Protein AF-A0A8J4W815-F1 (afdb_monomer_lite)

Foldseek 3Di:
DWKKFKDKDDPDPDPDQADQDFDWDADPPRFIWTFAPRHDDPVCPPVVHNQDWIKMKIFTHHPVPDDPPTDIDDDPDQFQVVKKKKKFKDFPPDPPDDHPDDDDPVLLVVLAPAPVNPRRGIWTWDWDDDPDPDDRTITMTITGYDVSTHTDDPDPHGMDMDMDIDD

Sequence (167 aa):
MSIVTCHFESTCHHPKLFLNEYKRTNRTKKTKILRCFPHCCPEHLNRSYCGSALCVRVKLVNTDDLDAQQQTATVATNDPTSLLMYARFEEAQANFLNLNDEVDLDGVKSSIQTEQTPKGTWIQGTVKPDSTTDSHNYVRLGFSLPRGSWSCPIVEHPL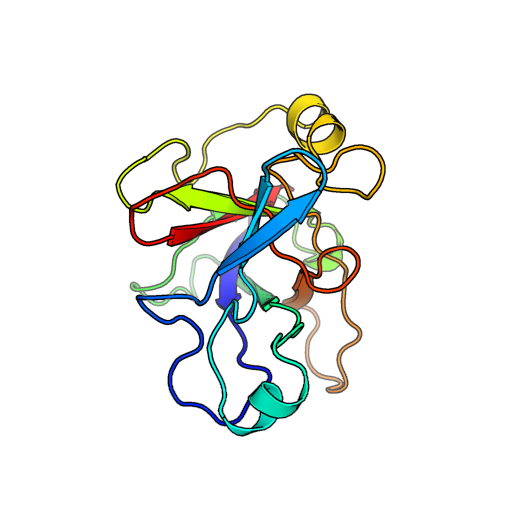KCELNVRP

Secondary structure (DSSP, 8-state):
-EEEEEEEE-SSS-S-SS-S---EEEEGGGEEEESS-S---GGGGGGS---PPEEEEEEEE-GGG--TTS-EEEES-S-GGG-EEEEEEEETT-----TT----HHHHHHTB--SS-TT--EEE-EEEPPSS---TTEEEEEE--GGG-EEE-S--S-EEEEEEEE-

Radius of gyration: 16.43 Å; chains: 1; bounding box: 42×40×41 Å

pLDDT: mean 71.31, std 13.47, range [34.53, 90.38]

Organism: NCBI:txid1284355

Structure (mmCIF, N/CA/C/O backbone):
data_AF-A0A8J4W815-F1
#
_entry.id   AF-A0A8J4W815-F1
#
loop_
_atom_site.group_PDB
_atom_site.id
_atom_site.type_symbol
_atom_site.label_atom_id
_atom_site.label_alt_id
_atom_site.label_comp_id
_atom_site.label_asym_id
_atom_site.label_entity_id
_atom_site.label_seq_id
_atom_site.pdbx_PDB_ins_code
_atom_site.Cartn_x
_atom_site.Cartn_y
_atom_site.Cartn_z
_atom_site.occupancy
_atom_site.B_iso_or_equiv
_atom_site.auth_seq_id
_atom_site.auth_comp_id
_atom_site.auth_asym_id
_atom_site.auth_atom_id
_atom_site.pdbx_PDB_model_num
ATOM 1 N N . MET A 1 1 ? -17.867 -8.483 17.807 1.00 66.56 1 MET A N 1
ATOM 2 C CA . MET A 1 1 ? -16.471 -8.358 17.351 1.00 66.56 1 MET A CA 1
ATOM 3 C C . MET A 1 1 ? -16.366 -9.190 16.099 1.00 66.56 1 MET A C 1
ATOM 5 O O . MET A 1 1 ? -16.733 -10.356 16.152 1.00 66.56 1 MET A O 1
ATOM 9 N N . SER A 1 2 ? -15.954 -8.576 15.001 1.00 76.38 2 SER A N 1
ATOM 10 C CA . SER A 1 2 ? -15.777 -9.241 13.713 1.00 76.38 2 SER A CA 1
ATOM 11 C C . SER A 1 2 ? -14.297 -9.473 13.473 1.00 76.38 2 SER A C 1
ATOM 13 O O . SER A 1 2 ? -13.456 -8.738 13.995 1.00 76.38 2 SER A O 1
ATOM 15 N N . ILE A 1 3 ? -13.969 -10.480 12.678 1.00 81.81 3 ILE A N 1
ATOM 16 C CA . ILE A 1 3 ? -12.600 -10.710 12.243 1.00 81.81 3 ILE A CA 1
ATOM 17 C C . ILE A 1 3 ? -12.429 -10.102 10.863 1.00 81.81 3 ILE A C 1
ATOM 19 O O . ILE A 1 3 ? -13.276 -10.244 9.987 1.00 81.81 3 ILE A O 1
ATOM 23 N N . VAL A 1 4 ? -11.328 -9.395 10.679 1.00 81.44 4 VAL A N 1
ATOM 24 C CA . VAL A 1 4 ? -10.937 -8.802 9.414 1.00 81.44 4 VAL A CA 1
ATOM 25 C C . VAL A 1 4 ? -9.974 -9.738 8.716 1.00 81.44 4 VAL A C 1
ATOM 27 O O . VAL A 1 4 ? -8.938 -10.105 9.271 1.00 81.44 4 VAL A O 1
ATOM 30 N N . THR A 1 5 ? -10.297 -10.061 7.472 1.00 83.38 5 THR A N 1
ATOM 31 C CA . THR A 1 5 ? -9.407 -10.762 6.545 1.00 83.38 5 THR A CA 1
ATOM 32 C C . THR A 1 5 ? -9.046 -9.821 5.403 1.00 83.38 5 THR A C 1
ATOM 34 O O . THR A 1 5 ? -9.884 -9.050 4.924 1.00 83.38 5 THR A O 1
ATOM 37 N N . CYS A 1 6 ? -7.778 -9.839 4.995 1.00 83.44 6 CYS A N 1
ATOM 38 C CA . CYS A 1 6 ? -7.249 -8.959 3.956 1.00 83.44 6 CYS A CA 1
ATOM 39 C C . CYS A 1 6 ? -6.621 -9.783 2.834 1.00 83.44 6 CYS A C 1
ATOM 41 O O . CYS A 1 6 ? -5.746 -10.611 3.078 1.00 83.44 6 CYS A O 1
ATOM 43 N N . HIS A 1 7 ? -7.018 -9.505 1.594 1.00 84.31 7 HIS A N 1
ATOM 44 C CA . HIS A 1 7 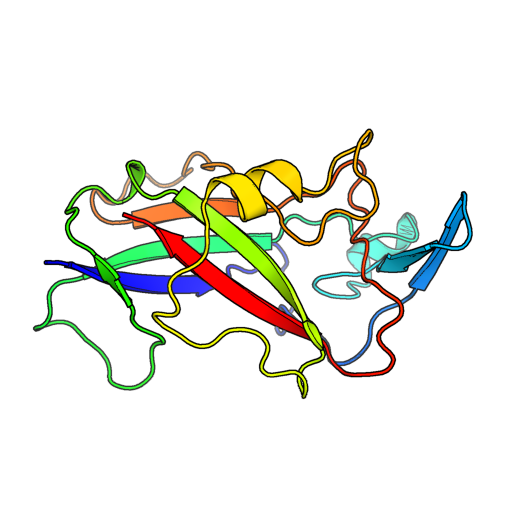? -6.480 -10.169 0.411 1.00 84.31 7 HIS A CA 1
ATOM 45 C C . HIS A 1 7 ? -6.024 -9.147 -0.617 1.00 84.31 7 HIS A C 1
ATOM 47 O O . HIS A 1 7 ? -6.797 -8.285 -1.035 1.00 84.31 7 HIS A O 1
ATOM 53 N N . PHE A 1 8 ? -4.771 -9.252 -1.056 1.00 84.62 8 PHE A N 1
ATOM 54 C CA . PHE A 1 8 ? -4.299 -8.445 -2.170 1.00 84.62 8 PHE A CA 1
ATOM 55 C C . PHE A 1 8 ? -4.893 -8.939 -3.491 1.00 84.62 8 PHE A C 1
ATOM 57 O O . PHE A 1 8 ? -4.886 -10.134 -3.783 1.00 84.62 8 PHE A O 1
ATOM 64 N N . GLU A 1 9 ? -5.354 -8.006 -4.315 1.00 81.81 9 GLU A N 1
ATOM 65 C CA . GLU A 1 9 ? -5.908 -8.299 -5.630 1.00 81.81 9 GLU A CA 1
ATOM 66 C C . GLU A 1 9 ? -4.915 -7.938 -6.730 1.00 81.81 9 GLU A C 1
ATOM 68 O O . GLU A 1 9 ? -4.378 -6.825 -6.775 1.00 81.81 9 GLU A O 1
ATOM 73 N N . SER A 1 10 ? -4.715 -8.865 -7.667 1.00 76.38 10 SER A N 1
ATOM 74 C CA . SER A 1 10 ? -3.980 -8.556 -8.886 1.00 76.38 10 SER A CA 1
ATOM 75 C C . SER A 1 10 ? -4.860 -7.773 -9.853 1.00 76.38 10 SER A C 1
ATOM 77 O O . SER A 1 10 ? -5.964 -8.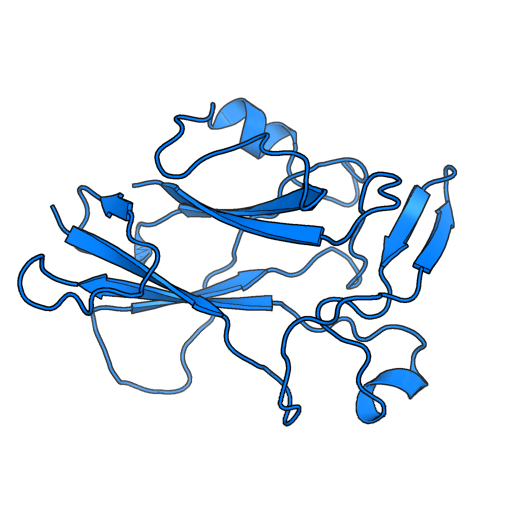188 -10.192 1.00 76.38 10 SER A O 1
ATOM 79 N N . THR A 1 11 ? -4.341 -6.647 -10.332 1.00 70.50 11 THR A N 1
ATOM 80 C CA . THR A 1 11 ? -4.955 -5.838 -11.395 1.00 70.50 11 THR A CA 1
ATOM 81 C C . THR A 1 11 ? -4.402 -6.183 -12.781 1.00 70.50 11 THR A C 1
ATOM 83 O O . THR A 1 11 ? -4.741 -5.529 -13.762 1.00 70.50 11 THR A O 1
ATOM 86 N N . CYS A 1 12 ? -3.544 -7.205 -12.872 1.00 70.25 12 CYS A N 1
ATOM 87 C CA . CYS A 1 12 ? -2.897 -7.653 -14.104 1.00 70.25 12 CYS A CA 1
ATOM 88 C C . CYS A 1 12 ? -2.908 -9.191 -14.212 1.00 70.25 12 CYS A C 1
ATOM 90 O O . CYS A 1 12 ? -2.975 -9.888 -13.199 1.00 70.25 12 CYS A O 1
ATOM 92 N N . HIS A 1 13 ? -2.770 -9.736 -15.422 1.00 72.69 13 HIS A N 1
ATOM 93 C CA . HIS A 1 13 ? -2.840 -11.184 -15.687 1.00 72.69 13 HIS A CA 1
ATOM 94 C C . HIS A 1 13 ? -1.580 -11.978 -15.277 1.00 72.69 13 HIS A C 1
ATOM 96 O O . HIS A 1 13 ? -1.398 -13.120 -15.693 1.00 72.69 13 HIS A O 1
ATOM 102 N N . HIS A 1 14 ? -0.687 -11.391 -14.478 1.00 72.44 14 HIS A N 1
ATOM 103 C CA . HIS A 1 14 ? 0.576 -12.022 -14.095 1.00 72.44 14 HIS A CA 1
ATOM 104 C C . HIS A 1 14 ? 0.402 -12.867 -12.826 1.00 72.44 14 HIS A C 1
ATOM 106 O O . HIS A 1 14 ? -0.331 -12.471 -11.919 1.00 72.44 14 HIS A O 1
ATOM 112 N N . PRO A 1 15 ? 1.119 -14.002 -12.709 1.00 70.44 15 PRO A N 1
ATOM 113 C CA . PRO A 1 15 ? 0.914 -14.962 -11.622 1.00 70.44 15 PRO A CA 1
ATOM 114 C C . PRO A 1 15 ? 1.409 -14.471 -10.255 1.00 70.44 15 PRO A C 1
ATOM 116 O O . PRO A 1 15 ? 1.040 -15.037 -9.231 1.00 70.44 15 PRO A O 1
ATOM 119 N N . LYS A 1 16 ? 2.270 -13.445 -10.218 1.00 76.06 16 LYS A N 1
ATOM 120 C CA . LYS A 1 16 ? 2.836 -12.897 -8.981 1.00 76.06 16 LYS A CA 1
ATOM 121 C C . LYS A 1 16 ? 2.540 -11.411 -8.880 1.00 76.06 16 LYS A C 1
ATOM 123 O O . LYS A 1 16 ? 2.973 -10.637 -9.731 1.00 76.06 16 LYS A O 1
ATOM 128 N N . LEU A 1 17 ? 1.849 -11.029 -7.808 1.00 78.75 17 LEU A N 1
ATOM 129 C CA . LEU A 1 17 ? 1.562 -9.630 -7.517 1.00 78.75 17 LEU A CA 1
ATOM 130 C C . LEU A 1 17 ? 2.809 -8.866 -7.064 1.00 78.75 17 LEU A C 1
ATOM 132 O O . LEU A 1 17 ? 2.987 -7.733 -7.497 1.00 78.75 17 LEU A O 1
ATOM 136 N N . PHE A 1 18 ? 3.639 -9.500 -6.226 1.00 79.19 18 PHE A N 1
ATOM 137 C CA . PHE A 1 18 ? 4.893 -8.961 -5.701 1.00 79.19 18 PHE A CA 1
ATOM 138 C C . PHE A 1 18 ? 6.089 -9.715 -6.276 1.00 79.19 18 PHE A C 1
ATOM 140 O O . PHE A 1 18 ? 6.062 -10.942 -6.413 1.00 79.19 18 PHE A O 1
ATOM 147 N N . LEU A 1 19 ? 7.153 -8.981 -6.588 1.00 75.38 19 LEU A N 1
ATOM 148 C CA . LEU A 1 19 ? 8.437 -9.548 -6.989 1.00 75.38 19 LEU A CA 1
ATOM 149 C C . LEU A 1 19 ? 9.483 -9.318 -5.898 1.00 75.38 19 LEU A C 1
ATOM 151 O O . LEU A 1 19 ? 9.351 -8.433 -5.057 1.00 75.38 19 LEU A O 1
ATOM 155 N N . ASN A 1 20 ? 10.555 -10.103 -5.942 1.00 73.25 20 ASN A N 1
ATOM 156 C CA . ASN A 1 20 ? 11.657 -9.964 -4.988 1.00 73.25 20 ASN A CA 1
ATOM 157 C C . ASN A 1 20 ? 12.531 -8.736 -5.285 1.00 73.25 20 ASN A C 1
ATOM 159 O O . ASN A 1 20 ? 13.250 -8.268 -4.409 1.00 73.25 20 ASN A O 1
ATOM 163 N N . GLU A 1 21 ? 12.463 -8.207 -6.510 1.00 72.88 21 GLU A N 1
ATOM 164 C CA . GLU A 1 21 ? 13.304 -7.110 -6.980 1.00 72.88 21 GLU A CA 1
ATOM 165 C C . GLU A 1 21 ? 12.503 -6.087 -7.789 1.00 72.88 21 GLU A C 1
ATOM 167 O O . GLU A 1 21 ? 11.618 -6.427 -8.580 1.00 72.88 21 GLU A O 1
ATOM 172 N N . TYR A 1 22 ? 12.861 -4.811 -7.623 1.00 77.12 22 TYR A N 1
ATOM 173 C CA . TYR A 1 22 ? 12.174 -3.680 -8.238 1.00 77.12 22 TYR A CA 1
ATOM 174 C C . TYR A 1 22 ? 13.157 -2.703 -8.881 1.00 77.12 22 TYR A C 1
ATOM 176 O O . TYR A 1 22 ? 14.167 -2.315 -8.292 1.00 77.12 22 TYR A O 1
ATOM 184 N N . LYS A 1 23 ? 12.818 -2.201 -10.074 1.00 76.31 23 LYS A N 1
ATOM 185 C CA . LYS A 1 23 ? 13.586 -1.130 -10.727 1.00 76.31 23 LYS A CA 1
ATOM 186 C C . LYS A 1 23 ? 13.420 0.187 -9.971 1.00 76.31 23 LYS A C 1
ATOM 188 O O . LYS A 1 23 ? 12.297 0.614 -9.699 1.00 76.31 23 LYS A O 1
ATOM 193 N N . ARG A 1 24 ? 14.536 0.881 -9.724 1.00 76.06 24 ARG A N 1
ATOM 194 C CA . ARG A 1 24 ? 14.581 2.182 -9.035 1.00 76.06 24 ARG A CA 1
ATOM 195 C C . ARG A 1 24 ? 15.068 3.300 -9.953 1.00 76.06 24 ARG A C 1
ATOM 197 O O . ARG A 1 24 ? 15.856 3.057 -10.864 1.00 76.06 24 ARG A O 1
ATOM 204 N N . THR A 1 25 ? 14.638 4.532 -9.697 1.00 74.75 25 THR A N 1
ATOM 205 C CA . THR A 1 25 ? 15.227 5.751 -10.289 1.00 74.75 25 THR A CA 1
ATOM 206 C C . THR A 1 25 ? 15.444 6.827 -9.245 1.00 74.75 25 THR A C 1
ATOM 208 O O . THR A 1 25 ? 14.759 6.867 -8.225 1.00 74.75 25 THR A O 1
ATOM 211 N N . ASN A 1 26 ? 16.400 7.715 -9.515 1.00 72.12 26 ASN A N 1
ATOM 212 C CA . ASN A 1 26 ? 16.560 8.943 -8.747 1.00 72.12 26 ASN A CA 1
ATOM 213 C C . ASN A 1 26 ? 15.383 9.883 -9.016 1.00 72.12 26 ASN A C 1
ATOM 215 O O . ASN A 1 26 ? 15.042 10.148 -10.167 1.00 72.12 26 ASN A O 1
ATOM 219 N N . ARG A 1 27 ? 14.807 10.412 -7.945 1.00 69.12 27 ARG A N 1
ATOM 220 C CA . ARG A 1 27 ? 13.942 11.586 -7.941 1.00 69.12 27 ARG A CA 1
ATOM 221 C C . ARG A 1 27 ? 14.763 12.791 -7.463 1.00 69.12 27 ARG A C 1
ATOM 223 O O . ARG A 1 27 ? 15.886 12.655 -6.965 1.00 69.12 27 ARG A O 1
ATOM 230 N N . THR A 1 28 ? 14.213 13.990 -7.624 1.00 62.09 28 THR A N 1
ATOM 231 C CA . THR A 1 28 ? 14.767 15.215 -7.038 1.00 62.09 28 THR A CA 1
ATOM 232 C C . THR A 1 28 ? 14.986 15.062 -5.524 1.00 62.09 28 THR A C 1
ATOM 234 O O . THR A 1 28 ? 14.359 14.236 -4.855 1.00 62.09 28 THR A O 1
ATOM 237 N N . LYS A 1 29 ? 15.914 15.852 -4.969 1.00 65.44 29 LYS A N 1
ATOM 238 C CA . LYS A 1 29 ? 16.280 15.829 -3.537 1.00 65.44 29 LYS A CA 1
ATOM 239 C C . LYS A 1 29 ? 16.883 14.495 -3.043 1.00 65.44 29 LYS A C 1
ATOM 241 O O . LYS A 1 29 ? 16.686 14.133 -1.888 1.00 65.44 29 LYS A O 1
ATOM 246 N N . LYS A 1 30 ? 17.633 13.779 -3.898 1.00 67.81 30 LYS A N 1
ATOM 247 C CA . LYS A 1 30 ? 18.357 12.527 -3.566 1.00 67.81 30 LYS A CA 1
ATOM 248 C C . LYS A 1 30 ? 17.459 11.384 -3.057 1.00 67.81 30 LYS A C 1
ATOM 250 O O . LYS A 1 30 ? 17.915 10.517 -2.320 1.00 67.81 30 LYS A O 1
ATOM 255 N N . THR A 1 31 ? 16.186 11.369 -3.447 1.00 64.19 31 THR A N 1
ATOM 256 C CA . THR A 1 31 ? 15.266 10.273 -3.105 1.00 64.19 31 THR A CA 1
ATOM 257 C C . THR A 1 31 ? 15.238 9.235 -4.224 1.00 64.19 31 THR A C 1
ATOM 259 O O . THR A 1 31 ? 15.445 9.569 -5.391 1.00 64.19 31 THR A O 1
ATOM 262 N N . LYS A 1 32 ? 15.014 7.962 -3.892 1.00 70.88 32 LYS A N 1
ATOM 263 C CA . LYS A 1 32 ? 14.813 6.893 -4.879 1.00 70.88 32 LYS A CA 1
ATOM 264 C C . LYS A 1 32 ? 13.336 6.523 -4.909 1.00 70.88 32 LYS A C 1
ATOM 266 O O . LYS A 1 32 ? 12.710 6.429 -3.860 1.00 70.88 32 LYS A O 1
ATOM 271 N N . ILE A 1 33 ? 12.805 6.277 -6.100 1.00 72.62 33 ILE A N 1
ATOM 272 C CA . ILE A 1 33 ? 11.439 5.774 -6.283 1.00 72.62 33 ILE A CA 1
ATOM 273 C C . ILE A 1 33 ? 11.469 4.389 -6.917 1.00 72.62 33 ILE A C 1
ATOM 275 O O . ILE A 1 33 ? 12.318 4.125 -7.775 1.00 72.62 33 ILE A O 1
ATOM 279 N N . LEU A 1 34 ? 10.552 3.516 -6.507 1.00 74.25 34 LEU A N 1
ATOM 280 C CA . LEU A 1 34 ? 10.298 2.253 -7.193 1.00 74.25 34 LEU A CA 1
ATOM 281 C C . LEU A 1 34 ? 9.421 2.545 -8.407 1.00 74.25 34 LEU A C 1
ATOM 283 O O . LEU A 1 34 ? 8.377 3.188 -8.301 1.00 74.25 34 LEU A O 1
ATOM 287 N N . ARG A 1 35 ? 9.859 2.073 -9.571 1.00 72.94 35 ARG A N 1
ATOM 288 C CA . ARG A 1 35 ? 9.157 2.290 -10.838 1.00 72.94 35 ARG A CA 1
ATOM 289 C C . ARG A 1 35 ? 8.172 1.184 -11.161 1.00 72.94 35 ARG A C 1
ATOM 291 O O . ARG A 1 35 ? 7.144 1.439 -11.774 1.00 72.94 35 ARG A O 1
ATOM 298 N N . CYS A 1 36 ? 8.494 -0.044 -10.779 1.00 72.06 36 CYS A N 1
ATOM 299 C CA . CYS A 1 36 ? 7.696 -1.212 -11.118 1.00 72.06 36 CYS A CA 1
ATOM 300 C C . CYS A 1 36 ? 7.176 -1.938 -9.882 1.00 72.06 36 CYS A C 1
ATOM 302 O O . CYS A 1 36 ? 7.230 -3.153 -9.793 1.00 72.06 36 CYS A O 1
ATOM 304 N N . PHE A 1 37 ? 6.712 -1.179 -8.899 1.00 74.44 37 PHE A N 1
ATOM 305 C CA . PHE A 1 37 ? 5.977 -1.746 -7.779 1.00 74.44 37 PHE A CA 1
ATOM 306 C C . PHE A 1 37 ? 4.469 -1.776 -8.124 1.00 74.44 37 PHE A C 1
ATOM 308 O O . PHE A 1 37 ? 4.002 -0.804 -8.726 1.00 74.44 37 PHE A O 1
ATOM 315 N N . PRO A 1 38 ? 3.707 -2.841 -7.789 1.00 74.12 38 PRO A N 1
ATOM 316 C CA . PRO A 1 38 ? 4.112 -4.039 -7.040 1.00 74.12 38 PRO A CA 1
ATOM 317 C C . PRO A 1 38 ? 4.804 -5.118 -7.888 1.00 74.12 38 PRO A C 1
ATOM 319 O O . PRO A 1 38 ? 5.315 -6.079 -7.332 1.00 74.12 38 PRO A O 1
ATOM 322 N N . HIS A 1 39 ? 4.884 -4.965 -9.214 1.00 71.38 39 HIS A N 1
ATOM 323 C CA . HIS A 1 39 ? 5.644 -5.865 -10.090 1.00 71.38 39 HIS A CA 1
ATOM 324 C C . HIS A 1 39 ? 6.104 -5.183 -11.395 1.00 71.38 39 HIS A C 1
ATOM 326 O O . HIS A 1 39 ? 5.540 -4.191 -11.873 1.00 71.38 39 HIS A O 1
ATOM 332 N N . CYS A 1 40 ? 7.141 -5.759 -12.003 1.00 67.12 40 CYS A N 1
ATOM 333 C CA . CYS A 1 40 ? 7.666 -5.407 -13.320 1.00 67.12 40 CYS A CA 1
ATOM 334 C C . CYS A 1 40 ? 6.927 -6.215 -14.400 1.00 67.12 40 CYS A C 1
ATOM 336 O O . CYS A 1 40 ? 7.339 -7.316 -14.749 1.00 67.12 40 CYS A O 1
ATOM 338 N N . CYS A 1 41 ? 5.830 -5.668 -14.925 1.00 68.06 41 CYS A N 1
ATOM 339 C CA . CYS A 1 41 ? 5.082 -6.273 -16.027 1.00 68.06 41 CYS A CA 1
ATOM 340 C C . CYS A 1 41 ? 5.652 -5.825 -17.390 1.00 68.06 41 CYS A C 1
ATOM 342 O O . CYS A 1 41 ? 5.821 -4.616 -17.586 1.00 68.06 41 CYS A O 1
ATOM 344 N N . PRO A 1 42 ? 5.914 -6.746 -18.341 1.00 65.00 42 PRO A N 1
ATOM 345 C CA . PRO A 1 42 ? 6.369 -6.394 -19.685 1.00 65.00 42 PRO A CA 1
ATOM 346 C C . PRO A 1 42 ? 5.361 -5.543 -20.470 1.00 65.00 42 PRO A C 1
ATOM 348 O O . PRO A 1 42 ? 5.780 -4.668 -21.222 1.00 65.00 42 PRO A O 1
ATOM 351 N N . GLU A 1 43 ? 4.058 -5.708 -20.232 1.00 64.38 43 GLU A N 1
ATOM 352 C CA . GLU A 1 43 ? 3.000 -4.895 -20.856 1.00 64.38 43 GLU A CA 1
ATOM 353 C C . GLU A 1 43 ? 3.025 -3.433 -20.372 1.00 64.38 43 GLU A C 1
ATOM 355 O O . GLU A 1 43 ? 2.684 -2.514 -21.115 1.00 64.38 43 GLU A O 1
ATOM 360 N N . HIS A 1 44 ? 3.512 -3.186 -19.151 1.00 62.97 44 HIS A N 1
ATOM 361 C CA . HIS A 1 44 ? 3.606 -1.844 -18.568 1.00 62.97 44 HIS A CA 1
ATOM 362 C C . HIS A 1 44 ? 4.998 -1.191 -18.739 1.00 62.97 44 HIS A C 1
ATOM 364 O O . HIS A 1 44 ? 5.215 -0.059 -18.298 1.00 62.97 44 HIS A O 1
ATOM 370 N N . LEU A 1 45 ? 5.960 -1.854 -19.403 1.00 59.66 45 LEU A N 1
ATOM 371 C CA . LEU A 1 45 ? 7.335 -1.347 -19.572 1.00 59.66 45 LEU A CA 1
ATOM 372 C C . LEU A 1 45 ? 7.451 -0.127 -20.497 1.00 59.66 45 LEU A C 1
ATOM 374 O O . LEU A 1 45 ? 8.424 0.621 -20.367 1.00 59.66 45 LEU A O 1
ATOM 378 N N . ASN A 1 46 ? 6.468 0.125 -21.367 1.00 57.44 46 ASN A N 1
ATOM 379 C CA . ASN A 1 46 ? 6.527 1.214 -22.352 1.00 57.44 46 ASN A CA 1
ATOM 380 C C . ASN A 1 46 ? 6.695 2.608 -21.723 1.00 57.44 46 ASN A C 1
ATOM 382 O O . ASN A 1 46 ? 7.209 3.515 -22.370 1.00 57.44 46 ASN A O 1
ATOM 386 N N . ARG A 1 47 ? 6.310 2.793 -20.452 1.00 56.62 47 ARG A N 1
ATOM 387 C CA . ARG A 1 47 ? 6.436 4.082 -19.749 1.00 56.62 47 ARG A CA 1
ATOM 388 C C . ARG A 1 47 ? 7.563 4.133 -18.733 1.00 56.62 47 ARG A C 1
ATOM 390 O O . ARG A 1 47 ? 7.706 5.131 -18.037 1.00 56.62 47 ARG A O 1
ATOM 397 N N . SER A 1 48 ? 8.388 3.090 -18.627 1.00 58.00 48 SER A N 1
ATOM 398 C CA . SER A 1 48 ? 9.416 2.998 -17.589 1.00 58.00 48 SER A CA 1
ATOM 399 C C . SER A 1 48 ? 8.877 2.977 -16.146 1.00 58.00 48 SER A C 1
ATOM 401 O O . SER A 1 48 ? 9.703 2.892 -15.242 1.00 58.00 48 SER A O 1
ATOM 403 N N . TYR A 1 49 ? 7.559 3.001 -15.912 1.00 60.75 49 TYR A N 1
ATOM 404 C CA . TYR A 1 49 ? 6.893 2.825 -14.617 1.00 60.75 49 TYR A CA 1
ATOM 405 C C . TYR A 1 49 ? 5.574 2.053 -14.795 1.00 60.75 49 TYR A C 1
ATOM 407 O O . TYR A 1 49 ? 4.854 2.290 -15.760 1.00 60.75 49 TYR A O 1
ATOM 415 N N . CYS A 1 50 ? 5.268 1.141 -13.867 1.00 60.84 50 CYS A N 1
ATOM 416 C CA . CYS A 1 50 ? 4.027 0.360 -13.866 1.00 60.84 50 CYS A CA 1
ATOM 417 C C . CYS A 1 50 ? 2.848 1.233 -13.412 1.00 60.84 50 CYS A C 1
ATOM 419 O O . CYS A 1 50 ? 1.781 1.207 -14.012 1.00 60.84 50 CYS A O 1
ATOM 421 N N . GLY A 1 51 ? 3.055 2.069 -12.384 1.00 62.03 51 GLY A N 1
ATOM 422 C CA . GLY A 1 51 ? 2.057 3.027 -11.889 1.00 62.03 51 GLY A CA 1
ATOM 423 C C . GLY A 1 51 ? 0.753 2.406 -11.369 1.00 62.03 51 GLY A C 1
ATOM 424 O O . GLY A 1 51 ? -0.127 3.150 -10.940 1.00 62.03 51 GLY A O 1
ATOM 425 N N . SER A 1 52 ? 0.621 1.077 -11.398 1.00 68.19 52 SER A N 1
ATOM 426 C CA . SER A 1 52 ? -0.564 0.353 -10.958 1.00 68.19 52 SER A CA 1
ATOM 427 C C . SER A 1 52 ? -0.825 0.581 -9.473 1.00 68.19 52 SER A C 1
ATOM 429 O O . SER A 1 52 ? 0.091 0.563 -8.647 1.00 68.19 52 SER A O 1
ATOM 431 N N . ALA A 1 53 ? -2.099 0.780 -9.139 1.00 75.12 53 ALA A N 1
ATOM 432 C CA . ALA A 1 53 ? -2.548 0.803 -7.757 1.00 75.12 53 ALA A CA 1
ATOM 433 C C . ALA A 1 53 ? -2.481 -0.608 -7.158 1.00 75.12 53 ALA A C 1
ATOM 435 O O . ALA A 1 53 ? -2.767 -1.596 -7.841 1.00 75.12 53 ALA A O 1
ATOM 436 N N . LEU A 1 54 ? -2.152 -0.687 -5.872 1.00 81.88 54 LEU A N 1
ATOM 437 C CA . LEU A 1 54 ? -2.311 -1.908 -5.092 1.00 81.88 54 LEU A CA 1
ATOM 438 C C . LEU A 1 54 ? -3.751 -1.950 -4.581 1.00 81.88 54 LEU A C 1
ATOM 440 O O . LEU A 1 54 ? -4.203 -0.982 -3.974 1.00 81.88 54 LEU A O 1
ATOM 444 N N . CYS A 1 55 ? -4.478 -3.031 -4.844 1.00 85.75 55 CYS A N 1
ATOM 445 C CA . CYS A 1 55 ? -5.845 -3.196 -4.359 1.00 85.75 55 CYS A CA 1
ATOM 446 C C . CYS A 1 55 ? -5.878 -4.265 -3.271 1.00 85.75 55 CYS A C 1
ATOM 448 O O . CYS A 1 55 ? -5.220 -5.298 -3.390 1.00 85.75 55 CYS A O 1
ATOM 450 N N . VAL A 1 56 ? -6.643 -4.003 -2.219 1.00 85.25 56 VAL A N 1
ATOM 451 C CA . VAL A 1 56 ? -6.879 -4.926 -1.115 1.00 85.25 56 VAL A CA 1
ATOM 452 C C . VAL A 1 56 ? -8.375 -5.088 -0.948 1.00 85.25 56 VAL A C 1
ATOM 454 O O . VAL A 1 56 ? -9.106 -4.103 -0.843 1.00 85.25 56 VAL A O 1
ATOM 457 N N . ARG A 1 57 ? -8.821 -6.336 -0.907 1.00 87.00 57 ARG A N 1
ATOM 458 C CA . ARG A 1 57 ? -10.159 -6.699 -0.468 1.00 87.00 57 ARG A CA 1
ATOM 459 C C . ARG A 1 57 ? -10.124 -6.956 1.027 1.00 87.00 57 ARG A C 1
ATOM 461 O O . ARG A 1 57 ? -9.319 -7.764 1.491 1.00 87.00 57 ARG A O 1
ATOM 468 N N . VAL A 1 58 ? -10.993 -6.275 1.756 1.00 85.44 58 VAL A N 1
ATOM 469 C CA . VAL A 1 58 ? -11.137 -6.404 3.204 1.00 85.44 58 VAL A CA 1
ATOM 470 C C . VAL A 1 58 ? -12.503 -6.989 3.485 1.00 85.44 58 VAL A C 1
ATOM 472 O O . VAL A 1 58 ? -13.497 -6.382 3.101 1.00 85.44 58 VAL A O 1
ATOM 475 N N . LYS A 1 59 ? -12.559 -8.153 4.130 1.00 86.25 59 LYS A N 1
ATOM 476 C CA . LYS A 1 59 ? -13.811 -8.841 4.452 1.00 86.25 59 LYS A CA 1
ATOM 477 C C . LYS A 1 59 ? -13.961 -8.984 5.961 1.00 86.25 59 LYS A C 1
ATOM 479 O O . LYS A 1 59 ? -13.013 -9.385 6.639 1.00 86.25 59 LYS A O 1
ATOM 484 N N . LEU A 1 60 ? -15.158 -8.685 6.458 1.00 84.56 60 LEU A N 1
ATOM 485 C CA . LEU A 1 60 ? -15.567 -9.014 7.818 1.00 84.56 60 LEU A CA 1
ATOM 486 C C . LEU A 1 60 ? -16.130 -10.434 7.834 1.00 84.56 60 LEU A C 1
ATOM 488 O O . LEU A 1 60 ? -17.033 -10.767 7.064 1.00 84.56 60 LEU A O 1
ATOM 492 N N . VAL A 1 61 ? -15.557 -11.278 8.682 1.00 82.31 61 VAL A N 1
ATOM 493 C CA . VAL A 1 61 ? -15.961 -12.671 8.878 1.00 82.31 61 VAL A CA 1
ATOM 494 C C . VAL A 1 61 ? -16.255 -12.921 10.351 1.00 82.31 61 VAL A C 1
ATOM 496 O O . VAL A 1 61 ? -15.674 -12.285 11.236 1.00 82.31 61 VAL A O 1
ATOM 499 N N . ASN A 1 62 ? -17.175 -13.846 10.610 1.00 78.69 62 ASN A N 1
ATOM 500 C CA . ASN A 1 62 ? -17.421 -14.325 11.961 1.00 78.69 62 ASN A CA 1
ATOM 501 C C . ASN A 1 62 ? -16.277 -15.246 12.398 1.00 78.69 62 ASN A C 1
ATOM 503 O O . ASN A 1 62 ? -15.588 -15.841 11.568 1.00 78.69 62 ASN A O 1
ATOM 507 N N . THR A 1 63 ? -16.093 -15.380 13.710 1.00 71.50 63 THR A N 1
ATOM 508 C CA . THR A 1 63 ? -15.110 -16.290 14.326 1.00 71.50 63 THR A CA 1
ATOM 509 C C . THR A 1 63 ? -15.224 -17.728 13.834 1.00 71.50 63 THR A C 1
ATOM 511 O O . THR A 1 63 ? -14.220 -18.431 13.779 1.00 71.50 63 THR A O 1
ATOM 514 N N . ASP A 1 64 ? -16.430 -18.140 13.453 1.00 70.50 64 ASP A N 1
ATOM 515 C CA . ASP A 1 64 ? -16.760 -19.527 13.135 1.00 70.50 64 ASP A CA 1
ATOM 516 C C . ASP A 1 64 ? -16.403 -19.903 11.682 1.00 70.50 64 ASP A C 1
ATOM 518 O O . ASP A 1 64 ? -16.343 -21.084 11.354 1.00 70.50 64 ASP A O 1
ATOM 522 N N . ASP A 1 65 ? -16.108 -18.909 10.830 1.00 68.75 65 ASP A N 1
ATOM 523 C CA . ASP A 1 65 ? -15.861 -19.067 9.386 1.00 68.75 65 ASP A CA 1
ATOM 524 C C . ASP A 1 65 ? -14.367 -18.951 9.000 1.00 68.75 65 ASP A C 1
ATOM 526 O O . ASP A 1 65 ? -14.035 -18.745 7.829 1.00 68.75 65 ASP A O 1
ATOM 530 N N . LEU A 1 66 ? -13.443 -19.006 9.967 1.00 66.69 66 LEU A N 1
ATOM 531 C CA . LEU A 1 66 ? -12.015 -18.803 9.704 1.00 66.69 66 LEU A CA 1
ATOM 532 C C . LEU A 1 66 ? -11.298 -20.047 9.161 1.00 66.69 66 LEU A C 1
ATOM 534 O O . LEU A 1 66 ? -11.196 -21.066 9.841 1.00 66.69 66 LEU A O 1
ATOM 538 N N . ASP A 1 67 ? -10.648 -19.895 8.005 1.00 61.12 67 ASP A N 1
ATOM 539 C CA . ASP A 1 67 ? -9.599 -20.808 7.541 1.00 61.12 67 ASP A CA 1
ATOM 540 C C . ASP A 1 67 ? -8.241 -20.464 8.185 1.00 61.12 67 ASP A C 1
ATOM 542 O O . ASP A 1 67 ? -7.806 -19.310 8.208 1.00 61.12 67 ASP A O 1
ATOM 546 N N . ALA A 1 68 ? -7.520 -21.485 8.659 1.00 56.16 68 ALA A N 1
ATOM 547 C CA . ALA A 1 68 ? -6.337 -21.387 9.531 1.00 56.16 68 ALA A CA 1
ATOM 548 C C . ALA A 1 68 ? -5.065 -20.727 8.934 1.00 56.16 68 ALA A C 1
ATOM 550 O O . ALA A 1 68 ? -4.006 -20.766 9.559 1.00 56.16 68 ALA A O 1
ATOM 551 N N . GLN A 1 69 ? -5.119 -20.141 7.732 1.00 53.56 69 GLN A N 1
ATOM 552 C CA . GLN A 1 69 ? -3.945 -19.600 7.020 1.00 53.56 69 GLN A CA 1
ATOM 553 C C . GLN A 1 69 ? -4.019 -18.100 6.700 1.00 53.56 69 GLN A C 1
ATOM 555 O O . GLN A 1 69 ? -3.143 -17.579 6.007 1.00 53.56 69 GLN A O 1
ATOM 560 N N . GLN A 1 70 ? -5.036 -17.386 7.182 1.00 61.88 70 GLN A N 1
ATOM 561 C CA . GLN A 1 70 ? -5.194 -15.958 6.901 1.00 61.88 70 GLN A CA 1
ATOM 562 C C . GLN A 1 70 ? -4.657 -15.094 8.043 1.00 61.88 70 GLN A C 1
ATOM 564 O O . GLN A 1 70 ? -4.823 -15.405 9.218 1.00 61.88 70 GLN A O 1
ATOM 569 N N . GLN A 1 71 ? -4.009 -13.982 7.692 1.00 62.56 71 GLN A N 1
ATOM 570 C CA . GLN A 1 71 ? -3.699 -12.934 8.658 1.00 62.56 71 GLN A CA 1
ATOM 571 C C . GLN A 1 71 ? -5.003 -12.267 9.096 1.00 62.56 71 GLN A C 1
ATOM 573 O O . GLN A 1 71 ? -5.698 -11.656 8.284 1.00 62.56 71 GLN A O 1
ATOM 578 N N . THR A 1 72 ? -5.322 -12.413 10.379 1.00 69.69 72 THR A N 1
ATOM 579 C CA . THR A 1 72 ? -6.575 -11.960 10.983 1.00 69.69 72 THR A CA 1
ATOM 580 C C . THR A 1 72 ? -6.324 -10.861 12.006 1.00 69.69 72 THR A C 1
ATOM 582 O O . THR A 1 72 ? -5.427 -10.988 12.840 1.00 69.69 72 THR A O 1
ATOM 585 N N . ALA A 1 73 ? -7.154 -9.821 11.983 1.00 71.56 73 ALA A N 1
ATOM 586 C CA . ALA A 1 73 ? -7.229 -8.805 13.033 1.00 71.56 73 ALA A CA 1
ATOM 587 C C . ALA A 1 73 ? -8.673 -8.692 13.533 1.00 71.56 73 ALA A C 1
ATOM 589 O O . ALA A 1 73 ? -9.606 -8.849 12.749 1.00 71.56 73 ALA A O 1
ATOM 590 N N . THR A 1 74 ? -8.883 -8.422 14.818 1.00 73.25 74 THR A N 1
ATOM 591 C CA . THR A 1 74 ? -10.235 -8.308 15.391 1.00 73.25 74 THR A CA 1
ATOM 592 C C . THR A 1 74 ? -10.681 -6.849 15.408 1.00 73.25 74 THR A C 1
ATOM 594 O O . THR A 1 74 ? -9.926 -5.979 15.834 1.00 73.25 74 THR A O 1
ATOM 597 N N . VAL A 1 75 ? -11.917 -6.568 14.990 1.00 74.50 75 VAL A N 1
ATOM 598 C CA . VAL A 1 75 ? -12.504 -5.218 15.011 1.00 74.50 75 VAL A CA 1
ATOM 599 C C . VAL A 1 75 ? -13.859 -5.182 15.714 1.00 74.50 75 VAL A C 1
ATOM 601 O O . VAL A 1 75 ? -14.594 -6.172 15.789 1.00 74.50 75 VAL A O 1
ATOM 604 N N . ALA A 1 76 ? -14.206 -4.008 16.243 1.00 77.31 76 ALA A N 1
ATOM 605 C CA . ALA A 1 76 ? -15.479 -3.771 16.922 1.00 77.31 76 ALA A CA 1
ATOM 606 C C . ALA A 1 76 ? -16.650 -3.477 15.962 1.00 77.31 76 ALA A C 1
ATOM 608 O O . ALA A 1 76 ? -17.800 -3.514 16.391 1.00 77.31 76 ALA A O 1
ATOM 609 N N . THR A 1 77 ? -16.373 -3.202 14.684 1.00 79.12 77 THR A N 1
ATOM 610 C CA . THR A 1 77 ? -17.383 -2.868 13.668 1.00 79.12 77 THR A CA 1
ATOM 611 C C . THR A 1 77 ? -17.877 -4.101 12.904 1.00 79.12 77 THR A C 1
ATOM 613 O O . THR A 1 77 ? -17.153 -5.085 12.740 1.00 79.12 77 THR A O 1
ATOM 616 N N . ASN A 1 78 ? -19.117 -4.023 12.422 1.00 78.38 78 ASN A N 1
ATOM 617 C CA . ASN A 1 78 ? -19.718 -4.978 11.484 1.00 78.38 78 ASN A CA 1
ATOM 618 C C . ASN A 1 78 ? -19.900 -4.366 10.084 1.00 78.38 78 ASN A C 1
ATOM 620 O O . ASN A 1 78 ? -20.401 -5.033 9.186 1.00 78.38 78 ASN A O 1
ATOM 624 N N . ASP A 1 79 ? -19.514 -3.101 9.908 1.00 81.38 79 ASP A N 1
ATOM 625 C CA . ASP A 1 79 ? -19.555 -2.392 8.636 1.00 81.38 79 ASP A CA 1
ATOM 626 C C . ASP A 1 79 ? -18.125 -2.270 8.084 1.00 81.38 79 ASP A C 1
ATOM 628 O O . ASP A 1 79 ? -17.301 -1.559 8.668 1.00 81.38 79 ASP A O 1
ATOM 632 N N . PRO A 1 80 ? -17.787 -2.945 6.970 1.00 76.94 80 PRO A N 1
ATOM 633 C CA . PRO A 1 80 ? -16.447 -2.873 6.398 1.00 76.94 80 PRO A CA 1
ATOM 634 C C . PRO A 1 80 ? -16.119 -1.472 5.863 1.00 76.94 80 PRO A C 1
ATOM 636 O O . PRO A 1 80 ? -14.945 -1.129 5.739 1.00 76.94 80 PRO A O 1
ATOM 639 N N . THR A 1 81 ? -17.124 -0.644 5.560 1.00 79.31 81 THR A N 1
ATOM 640 C CA . THR A 1 81 ? -16.924 0.706 5.014 1.00 79.31 81 THR A CA 1
ATOM 641 C C . THR A 1 81 ? -16.514 1.728 6.072 1.00 79.31 81 THR A C 1
ATOM 643 O O . THR A 1 81 ? -15.940 2.761 5.723 1.00 79.31 81 THR A O 1
ATOM 646 N N . SER A 1 82 ? -16.732 1.428 7.359 1.00 81.56 82 SER A N 1
ATOM 647 C CA . SER A 1 82 ? -16.284 2.278 8.465 1.00 81.56 82 SER A CA 1
ATOM 648 C C . SER A 1 82 ? -14.781 2.151 8.743 1.00 81.56 82 SER A C 1
ATOM 650 O O . SER A 1 82 ? -14.228 2.963 9.480 1.00 81.56 82 SER A O 1
ATOM 652 N N . LEU A 1 83 ? -14.115 1.143 8.171 1.00 80.75 83 LEU A N 1
ATOM 653 C CA . LEU A 1 83 ? -12.705 0.864 8.418 1.00 80.75 83 LEU A CA 1
ATOM 654 C C . LEU A 1 83 ? -11.795 1.874 7.717 1.00 80.75 83 LEU A C 1
ATOM 656 O O . LEU A 1 83 ? -11.896 2.120 6.511 1.00 80.75 83 LEU A O 1
ATOM 660 N N . LEU A 1 84 ? -10.817 2.386 8.463 1.00 84.06 84 LEU A N 1
ATOM 661 C CA . LEU A 1 84 ? -9.704 3.144 7.901 1.00 84.06 84 LEU A CA 1
ATOM 662 C C . LEU A 1 84 ? -8.510 2.216 7.699 1.00 84.06 84 LEU A C 1
ATOM 664 O O . LEU A 1 84 ? -8.057 1.544 8.627 1.00 84.06 84 LEU A O 1
ATOM 668 N N . MET A 1 85 ? -7.969 2.215 6.482 1.00 85.00 85 MET A N 1
ATOM 669 C CA . MET A 1 85 ? -6.820 1.388 6.135 1.00 85.00 85 MET A CA 1
ATOM 670 C C . MET A 1 85 ? -5.647 2.240 5.676 1.00 85.00 85 MET A C 1
ATOM 672 O O . MET A 1 85 ? -5.778 3.113 4.810 1.00 85.00 85 MET A O 1
ATOM 676 N N . TYR A 1 86 ? -4.482 1.929 6.230 1.00 87.06 86 TYR A N 1
ATOM 677 C CA . TYR A 1 86 ? -3.219 2.540 5.857 1.00 87.06 86 TYR A CA 1
ATOM 678 C C . TYR A 1 86 ? -2.229 1.447 5.468 1.00 87.06 86 TYR A C 1
ATOM 680 O O . TYR A 1 86 ? -2.134 0.411 6.125 1.00 87.06 86 TYR A O 1
ATOM 688 N N . ALA A 1 87 ? -1.483 1.689 4.397 1.00 84.69 87 ALA A N 1
ATOM 689 C CA . ALA A 1 87 ? -0.374 0.851 3.982 1.00 84.69 87 ALA A CA 1
ATOM 690 C C . ALA A 1 87 ? 0.942 1.520 4.374 1.00 84.69 87 ALA A C 1
ATOM 692 O O . ALA A 1 87 ? 1.122 2.729 4.181 1.00 84.69 87 ALA A O 1
ATOM 693 N N . ARG A 1 88 ? 1.871 0.712 4.881 1.00 82.31 88 ARG A N 1
ATOM 694 C CA . ARG A 1 88 ? 3.261 1.098 5.116 1.00 82.31 88 ARG A CA 1
ATOM 695 C C . ARG A 1 88 ? 4.189 0.080 4.475 1.00 82.31 88 ARG A C 1
ATOM 697 O O . ARG A 1 88 ? 3.883 -1.107 4.386 1.00 82.31 88 ARG A O 1
ATOM 704 N N . PHE A 1 89 ? 5.316 0.591 4.004 1.00 74.25 89 PHE A N 1
ATOM 705 C CA . PHE A 1 89 ? 6.376 -0.195 3.397 1.00 74.25 89 PHE A CA 1
ATOM 706 C C . PHE A 1 89 ? 7.565 -0.229 4.326 1.00 74.25 89 PHE A C 1
ATOM 708 O O . PHE A 1 89 ? 8.059 0.824 4.736 1.00 74.25 89 PHE A O 1
ATOM 715 N N . GLU A 1 90 ? 8.027 -1.435 4.614 1.00 72.19 90 GLU A N 1
ATOM 716 C CA . GLU A 1 90 ? 9.134 -1.669 5.528 1.00 72.19 90 GLU A CA 1
ATOM 717 C C . GLU A 1 90 ? 10.136 -2.636 4.903 1.00 72.19 90 GLU A C 1
ATOM 719 O O . GLU A 1 90 ? 9.825 -3.373 3.957 1.00 72.19 90 GLU A O 1
ATOM 724 N N . GLU A 1 91 ? 11.366 -2.604 5.410 1.00 68.81 91 GLU A N 1
ATOM 725 C CA . GLU A 1 91 ? 12.354 -3.620 5.063 1.00 68.81 91 GLU A CA 1
ATOM 726 C C . GLU A 1 91 ? 11.859 -4.963 5.603 1.00 68.81 91 GLU A C 1
ATOM 728 O O . GLU A 1 91 ? 11.434 -5.044 6.747 1.00 68.81 91 GLU A O 1
ATOM 733 N N . ALA A 1 92 ? 11.931 -6.035 4.821 1.00 65.62 92 ALA A N 1
ATOM 734 C CA . ALA A 1 92 ? 11.352 -7.326 5.194 1.00 65.62 92 ALA A CA 1
ATOM 735 C C . ALA A 1 92 ? 11.972 -7.937 6.457 1.00 65.62 92 ALA A C 1
ATOM 737 O O . ALA A 1 92 ? 11.361 -8.802 7.075 1.00 65.62 92 ALA A O 1
ATOM 738 N N . GLN A 1 93 ? 13.182 -7.508 6.818 1.00 69.25 93 GLN A N 1
ATOM 739 C CA . GLN A 1 93 ? 13.868 -7.923 8.041 1.00 69.25 93 GLN A CA 1
ATOM 740 C C . GLN A 1 93 ? 13.638 -6.956 9.207 1.00 69.25 93 GLN A C 1
ATOM 742 O O . GLN A 1 93 ? 13.953 -7.282 10.350 1.00 69.25 93 GLN A O 1
ATOM 747 N N . ALA A 1 94 ? 13.109 -5.766 8.932 1.00 65.50 94 ALA A N 1
ATOM 748 C CA . ALA A 1 94 ? 12.825 -4.775 9.944 1.00 65.50 94 ALA A CA 1
ATOM 749 C C . ALA A 1 94 ? 11.385 -4.966 10.428 1.00 65.50 94 ALA A C 1
ATOM 751 O O . ALA A 1 94 ? 10.435 -4.549 9.778 1.00 65.50 94 ALA A O 1
ATOM 752 N N . ASN A 1 95 ? 11.227 -5.634 11.568 1.00 67.81 95 ASN A N 1
ATOM 753 C CA . ASN A 1 95 ? 9.931 -5.812 12.225 1.00 67.81 95 ASN A CA 1
ATOM 754 C C . ASN A 1 95 ? 9.570 -4.534 13.001 1.00 67.81 95 ASN A C 1
ATOM 756 O O . ASN A 1 95 ? 9.643 -4.522 14.229 1.00 67.81 95 ASN A O 1
ATOM 760 N N . PHE A 1 96 ? 9.285 -3.425 12.306 1.00 76.81 96 PHE A N 1
ATOM 761 C CA . PHE A 1 96 ? 8.942 -2.173 12.993 1.00 76.81 96 PHE A CA 1
ATOM 762 C C . PHE A 1 96 ? 7.516 -2.180 13.540 1.00 76.81 96 PHE A C 1
ATOM 764 O O . PHE A 1 96 ? 7.254 -1.469 14.509 1.00 76.81 96 PHE A O 1
ATOM 771 N N . LEU A 1 97 ? 6.615 -2.937 12.913 1.00 78.00 97 LEU A N 1
ATOM 772 C CA . LEU A 1 97 ? 5.244 -3.142 13.355 1.00 78.00 97 LEU A CA 1
ATOM 773 C C . LEU A 1 97 ? 4.914 -4.639 13.356 1.00 78.00 97 LEU A C 1
ATOM 775 O O . LEU A 1 97 ? 5.428 -5.418 12.556 1.00 78.00 97 LEU A O 1
ATOM 779 N N . ASN A 1 98 ? 4.066 -5.038 14.295 1.00 77.81 98 ASN A N 1
ATOM 780 C CA . ASN A 1 98 ? 3.474 -6.362 14.386 1.00 77.81 98 ASN A CA 1
ATOM 781 C C . ASN A 1 98 ? 1.949 -6.261 14.282 1.00 77.81 98 ASN A C 1
ATOM 783 O O . ASN A 1 98 ? 1.342 -5.200 14.443 1.00 77.81 98 ASN A O 1
ATOM 787 N N . LEU A 1 99 ? 1.306 -7.399 14.017 1.00 73.81 99 LEU A N 1
ATOM 788 C CA . LEU A 1 99 ? -0.152 -7.481 14.034 1.00 73.81 99 LEU A CA 1
ATOM 789 C C . LEU A 1 99 ? -0.681 -7.105 15.421 1.00 73.81 99 LEU A C 1
ATOM 791 O O . LEU A 1 99 ? -0.210 -7.635 16.425 1.00 73.81 99 LEU A O 1
ATOM 795 N N . ASN A 1 100 ? -1.722 -6.271 15.435 1.00 75.88 100 ASN A N 1
ATOM 796 C CA . ASN A 1 100 ? -2.361 -5.716 16.633 1.00 75.88 100 ASN A CA 1
ATOM 797 C C . ASN A 1 100 ? -1.537 -4.661 17.389 1.00 75.88 100 ASN A C 1
ATOM 799 O O . ASN A 1 100 ? -1.950 -4.263 18.476 1.00 75.88 100 ASN A O 1
ATOM 803 N N . ASP A 1 101 ? -0.429 -4.170 16.826 1.00 82.06 101 ASP A N 1
ATOM 804 C CA . ASP A 1 101 ? 0.250 -3.007 17.395 1.00 82.06 101 ASP A CA 1
ATOM 805 C C . ASP A 1 101 ? -0.667 -1.776 17.364 1.00 82.06 101 ASP A C 1
ATOM 807 O O . ASP A 1 101 ? -1.273 -1.432 16.343 1.00 82.06 101 ASP A O 1
ATOM 811 N N . GLU A 1 102 ? -0.730 -1.068 18.488 1.00 83.00 102 GLU A N 1
ATOM 812 C CA . GLU A 1 102 ? -1.407 0.219 18.565 1.00 83.00 102 GLU A CA 1
ATOM 813 C C . GLU A 1 102 ? -0.483 1.323 18.054 1.00 83.00 102 GLU A C 1
ATOM 815 O O . GLU A 1 102 ? 0.622 1.538 18.551 1.00 83.00 102 GLU A O 1
ATOM 820 N N . VAL A 1 103 ? -0.950 2.053 17.044 1.00 85.12 103 VAL A N 1
ATOM 821 C CA . VAL A 1 103 ? -0.197 3.150 16.432 1.00 85.12 103 VAL A CA 1
ATOM 822 C C . VAL A 1 103 ? -0.933 4.464 16.694 1.00 85.12 103 VAL A C 1
ATOM 824 O O . VAL A 1 103 ? -2.160 4.525 16.620 1.00 85.12 103 VAL A O 1
ATOM 827 N N . ASP A 1 104 ? -0.214 5.560 16.928 1.00 88.06 104 ASP A N 1
ATOM 828 C CA . ASP A 1 104 ? -0.828 6.890 17.031 1.00 88.06 104 ASP A CA 1
ATOM 829 C C . ASP A 1 104 ? -1.454 7.319 15.687 1.00 88.06 104 ASP A C 1
ATOM 831 O O . ASP A 1 104 ? -0.830 7.205 14.629 1.00 88.06 104 ASP A O 1
ATOM 835 N N . LEU A 1 105 ? -2.719 7.753 15.698 1.00 85.56 105 LEU A N 1
ATOM 836 C CA . LEU A 1 105 ? -3.432 8.134 14.474 1.00 85.56 105 LEU A CA 1
ATOM 837 C C . LEU A 1 105 ? -2.898 9.444 13.897 1.00 85.56 105 LEU A C 1
ATOM 839 O O . LEU A 1 105 ? -2.784 9.573 12.676 1.00 85.56 105 LEU A O 1
ATOM 843 N N . ASP A 1 106 ? -2.565 10.400 14.758 1.00 90.38 106 ASP A N 1
ATOM 844 C CA . ASP A 1 106 ? -2.106 11.716 14.324 1.00 90.38 106 ASP A CA 1
ATOM 845 C C . ASP A 1 106 ? -0.680 11.632 13.765 1.00 90.38 106 ASP A C 1
ATOM 847 O O . ASP A 1 106 ? -0.376 12.226 12.724 1.00 90.38 106 ASP A O 1
ATOM 851 N N . GLY A 1 107 ? 0.165 10.778 14.347 1.00 88.31 107 GLY A N 1
ATOM 852 C CA . GLY A 1 107 ? 1.451 10.369 13.784 1.00 88.31 107 GLY A CA 1
ATOM 853 C C . GLY A 1 107 ? 1.333 9.718 12.400 1.00 88.31 107 GLY A C 1
ATOM 854 O O . GLY A 1 107 ? 2.079 10.072 11.483 1.00 88.31 107 GLY A O 1
ATOM 855 N N . VAL A 1 108 ? 0.363 8.817 12.194 1.00 89.00 108 VAL A N 1
ATOM 856 C CA . VAL A 1 108 ? 0.102 8.236 10.861 1.00 89.00 108 VAL A CA 1
ATOM 857 C C . VAL A 1 108 ? -0.326 9.318 9.874 1.00 89.00 108 VAL A C 1
ATOM 859 O O . VAL A 1 108 ? 0.269 9.430 8.801 1.00 89.00 108 VAL A O 1
ATOM 862 N N . LYS A 1 109 ? -1.319 10.141 10.235 1.00 89.38 109 LYS A N 1
ATOM 863 C CA . LYS A 1 109 ? -1.874 11.189 9.364 1.00 89.38 109 LYS A CA 1
ATOM 864 C C . LYS A 1 109 ? -0.836 12.243 8.978 1.00 89.38 109 LYS A C 1
ATOM 866 O O . LYS A 1 109 ? -0.775 12.641 7.815 1.00 89.38 109 LYS A O 1
ATOM 871 N N . SER A 1 110 ? 0.002 12.664 9.922 1.00 89.31 110 SER A N 1
ATOM 872 C CA . SER A 1 110 ? 1.068 13.646 9.678 1.00 89.31 110 SER A CA 1
ATOM 873 C C . SER A 1 110 ? 2.204 13.104 8.797 1.00 89.31 110 SER A C 1
ATOM 875 O O . SER A 1 110 ? 2.888 13.886 8.135 1.00 89.31 110 SER A O 1
ATOM 877 N N . SER A 1 111 ? 2.363 11.777 8.718 1.00 88.38 111 SER A N 1
ATOM 878 C CA . SER A 1 111 ? 3.356 11.089 7.879 1.00 88.38 111 SER A CA 1
ATOM 879 C C . SER A 1 111 ? 2.738 10.406 6.642 1.00 88.38 111 SER A C 1
ATOM 881 O O . SER A 1 111 ? 3.330 9.497 6.049 1.00 88.38 111 SER A O 1
ATOM 883 N N . ILE A 1 112 ? 1.558 10.851 6.192 1.00 88.44 112 ILE A N 1
ATOM 884 C CA . ILE A 1 112 ? 1.007 10.417 4.901 1.00 88.44 112 ILE A CA 1
ATOM 885 C C . ILE A 1 112 ? 1.872 10.969 3.768 1.00 88.44 112 ILE A C 1
ATOM 887 O O . ILE A 1 112 ? 2.184 12.160 3.704 1.00 88.44 112 ILE A O 1
ATOM 891 N N . GLN A 1 113 ? 2.242 10.097 2.835 1.00 82.88 113 GLN A N 1
ATOM 892 C CA . GLN A 1 113 ? 3.033 10.471 1.678 1.00 82.88 113 GLN A CA 1
ATOM 893 C C . GLN A 1 113 ? 2.198 11.296 0.684 1.00 82.88 113 GLN A C 1
ATOM 895 O O . GLN A 1 113 ? 1.285 10.789 0.032 1.00 82.88 113 GLN A O 1
ATOM 900 N N . THR A 1 114 ? 2.559 12.567 0.511 1.00 81.44 114 THR A N 1
ATOM 901 C CA . THR A 1 114 ? 1.911 13.511 -0.420 1.00 81.44 114 THR A CA 1
ATOM 902 C C . THR A 1 114 ? 2.952 14.243 -1.275 1.00 81.44 114 THR A C 1
ATOM 904 O O . THR A 1 114 ? 4.154 13.974 -1.183 1.00 81.44 114 THR A O 1
ATOM 907 N N . GLU A 1 115 ? 2.527 15.170 -2.143 1.00 75.88 115 GLU A N 1
ATOM 908 C CA . GLU A 1 115 ? 3.482 16.049 -2.836 1.00 75.88 115 GLU A CA 1
ATOM 909 C C . GLU A 1 115 ? 4.201 16.995 -1.856 1.00 75.88 115 GLU A C 1
ATOM 911 O O . GLU A 1 115 ? 5.389 17.273 -2.035 1.00 75.88 115 GLU A O 1
ATOM 916 N N . GLN A 1 116 ? 3.508 17.431 -0.800 1.00 79.25 116 GLN A N 1
ATOM 917 C CA . GLN A 1 116 ? 4.030 18.294 0.264 1.00 79.25 116 GLN A CA 1
ATOM 918 C C . GLN A 1 116 ? 4.885 17.507 1.268 1.00 79.25 116 GLN A C 1
ATOM 920 O O . GLN A 1 116 ? 5.897 18.019 1.747 1.00 79.25 116 GLN A O 1
ATOM 925 N N . THR A 1 117 ? 4.543 16.237 1.500 1.00 77.75 117 THR A N 1
ATOM 926 C CA . THR A 1 117 ? 5.237 15.314 2.409 1.00 77.75 117 THR A CA 1
ATOM 927 C C . THR A 1 117 ? 5.830 14.135 1.621 1.00 77.75 117 THR A C 1
ATOM 929 O O . THR A 1 117 ? 5.403 12.989 1.768 1.00 77.75 117 THR A O 1
ATOM 932 N N . PRO A 1 118 ? 6.844 14.359 0.760 1.00 73.44 118 PRO A N 1
ATOM 933 C CA . PRO A 1 118 ? 7.372 13.323 -0.136 1.00 73.44 118 PRO A CA 1
ATOM 934 C C . PRO A 1 118 ? 8.151 12.214 0.585 1.00 73.44 118 PRO A C 1
ATOM 936 O O . PRO A 1 118 ? 8.479 11.207 -0.037 1.00 73.44 118 PRO A O 1
ATOM 939 N N . LYS A 1 119 ? 8.486 12.420 1.865 1.00 76.12 119 LYS A N 1
ATOM 940 C CA . LYS A 1 119 ? 9.149 11.443 2.741 1.00 76.12 119 LYS A CA 1
ATOM 941 C C . LYS A 1 119 ? 8.181 10.753 3.712 1.00 76.12 119 LYS A C 1
ATOM 943 O O . LYS A 1 119 ? 8.651 10.051 4.599 1.00 76.12 119 LYS A O 1
ATOM 948 N N . GLY A 1 120 ? 6.872 10.987 3.579 1.00 82.69 120 GLY A N 1
ATOM 949 C CA . GLY A 1 120 ? 5.874 10.288 4.386 1.00 82.69 120 GLY A CA 1
ATOM 950 C C . GLY A 1 120 ? 6.000 8.777 4.203 1.00 82.69 120 GLY A C 1
ATOM 951 O O . GLY A 1 120 ? 6.311 8.311 3.106 1.00 82.69 120 GLY A O 1
ATOM 952 N N . THR A 1 121 ? 5.811 8.029 5.284 1.00 83.44 121 THR A N 1
ATOM 953 C CA . THR A 1 121 ? 5.975 6.566 5.312 1.00 83.44 121 THR A CA 1
ATOM 954 C C . THR A 1 121 ? 4.654 5.817 5.176 1.00 83.44 121 THR A C 1
ATOM 956 O O . THR A 1 121 ? 4.665 4.602 4.991 1.00 83.44 121 THR A O 1
ATOM 959 N N . TRP A 1 122 ? 3.527 6.526 5.267 1.00 86.62 122 TRP A N 1
ATOM 960 C CA . TRP A 1 122 ? 2.186 5.951 5.230 1.00 86.62 122 TRP A CA 1
ATOM 961 C C . TRP A 1 122 ? 1.426 6.337 3.970 1.00 86.62 122 TRP A C 1
ATOM 963 O O . TRP A 1 122 ? 1.612 7.413 3.400 1.00 86.62 122 TRP A O 1
ATOM 973 N N . ILE A 1 123 ? 0.520 5.461 3.554 1.00 86.88 123 ILE A N 1
ATOM 974 C CA . ILE A 1 123 ? -0.347 5.663 2.398 1.00 86.88 123 ILE A CA 1
ATOM 975 C C . ILE A 1 123 ? -1.763 5.318 2.819 1.00 86.88 123 ILE A C 1
ATOM 977 O O . ILE A 1 123 ? -2.029 4.197 3.243 1.00 86.88 123 ILE A O 1
ATOM 981 N N . GLN A 1 124 ? -2.678 6.271 2.693 1.00 89.19 124 GLN A N 1
ATOM 982 C CA . GLN A 1 124 ? -4.079 6.033 3.006 1.00 89.19 124 GLN A CA 1
ATOM 983 C C . GLN A 1 124 ? -4.774 5.299 1.853 1.00 89.19 124 GLN A C 1
ATOM 985 O O . GLN A 1 124 ? -4.619 5.663 0.684 1.00 89.19 124 GLN A O 1
ATOM 990 N N . GLY A 1 125 ? -5.540 4.264 2.190 1.00 87.50 125 GLY A N 1
ATOM 991 C CA . GLY A 1 125 ? -6.388 3.549 1.246 1.00 87.50 125 GLY A CA 1
ATOM 992 C C . GLY A 1 125 ? -7.587 4.395 0.827 1.00 87.50 125 GLY A C 1
ATOM 993 O O . GLY A 1 125 ? -8.147 5.151 1.619 1.00 87.50 125 GLY A O 1
ATOM 994 N N . THR A 1 126 ? -7.990 4.260 -0.432 1.00 87.69 126 THR A N 1
ATOM 995 C CA . THR A 1 126 ? -9.211 4.880 -0.962 1.00 87.69 126 THR A CA 1
ATOM 996 C C . THR A 1 126 ? -10.217 3.799 -1.303 1.00 87.69 126 THR A C 1
ATOM 998 O O . THR A 1 126 ? -9.864 2.846 -1.999 1.00 87.69 126 THR A O 1
ATOM 1001 N N . VAL A 1 127 ? -11.457 3.936 -0.832 1.00 86.62 127 VAL A N 1
ATOM 1002 C CA . VAL A 1 127 ? -12.529 2.999 -1.189 1.00 86.62 127 VAL A CA 1
ATOM 1003 C C . VAL A 1 127 ? -12.700 3.022 -2.705 1.00 86.62 127 VAL A C 1
ATOM 1005 O O . VAL A 1 127 ? -12.790 4.088 -3.322 1.00 86.62 127 VAL A O 1
ATOM 1008 N N . LYS A 1 128 ? -12.672 1.842 -3.318 1.00 86.06 128 LYS A N 1
ATOM 1009 C CA . LYS A 1 128 ? -12.919 1.661 -4.743 1.00 86.06 128 LYS A CA 1
ATOM 1010 C C . LYS A 1 128 ? -14.343 1.155 -4.929 1.00 86.06 128 LYS A C 1
ATOM 1012 O O . LYS A 1 128 ? -14.744 0.251 -4.204 1.00 86.06 128 LYS A O 1
ATOM 1017 N N . PRO A 1 129 ? -15.093 1.721 -5.888 1.00 72.44 129 PRO A N 1
ATOM 1018 C CA . PRO A 1 129 ? -16.397 1.187 -6.231 1.00 72.44 129 PRO A CA 1
ATOM 1019 C C . PRO A 1 129 ? -16.223 -0.234 -6.769 1.00 72.44 129 PRO A C 1
ATOM 1021 O O . PRO A 1 129 ? -15.336 -0.483 -7.595 1.00 72.44 129 PRO A O 1
ATOM 1024 N N . ASP A 1 130 ? -17.061 -1.152 -6.302 1.00 67.19 130 ASP A N 1
ATOM 1025 C CA . ASP A 1 130 ? -17.162 -2.471 -6.906 1.00 67.19 130 ASP A CA 1
ATOM 1026 C C . ASP A 1 130 ? -17.959 -2.407 -8.200 1.00 67.19 130 ASP A C 1
ATOM 1028 O O . ASP A 1 130 ? -18.998 -1.755 -8.291 1.00 67.19 130 ASP A O 1
ATOM 1032 N N . SER A 1 131 ? -17.475 -3.122 -9.211 1.00 57.34 131 SER A N 1
ATOM 1033 C CA . SER A 1 131 ? -18.239 -3.408 -10.427 1.00 57.34 131 SER A CA 1
ATOM 1034 C C . SER A 1 131 ? -19.185 -4.602 -10.252 1.00 57.34 131 SER A C 1
ATOM 1036 O O . SER A 1 131 ? -19.974 -4.889 -11.147 1.00 57.34 131 SER A O 1
ATOM 1038 N N . THR A 1 132 ? -19.087 -5.321 -9.130 1.00 53.94 132 THR A N 1
ATOM 1039 C CA . THR A 1 132 ? -19.868 -6.521 -8.818 1.00 53.94 132 THR A CA 1
ATOM 1040 C C . THR A 1 132 ? -20.797 -6.251 -7.643 1.00 53.94 132 THR A C 1
ATOM 1042 O O . THR A 1 132 ? -20.354 -5.922 -6.551 1.00 53.94 132 THR A O 1
ATOM 1045 N N . THR A 1 133 ? -22.094 -6.416 -7.880 1.00 48.53 133 THR A N 1
ATOM 1046 C CA . THR A 1 133 ? -23.240 -6.148 -6.991 1.00 48.53 133 THR A CA 1
ATOM 1047 C C . THR A 1 133 ? -23.313 -7.007 -5.725 1.00 48.53 133 THR A C 1
ATOM 1049 O O . THR A 1 133 ? -24.341 -7.009 -5.054 1.00 48.53 133 THR A O 1
ATOM 1052 N N . ASP A 1 134 ? -22.261 -7.746 -5.391 1.00 49.44 134 ASP A N 1
ATOM 1053 C CA . ASP A 1 134 ? -22.323 -8.805 -4.398 1.00 49.44 134 ASP A CA 1
ATOM 1054 C C . ASP A 1 1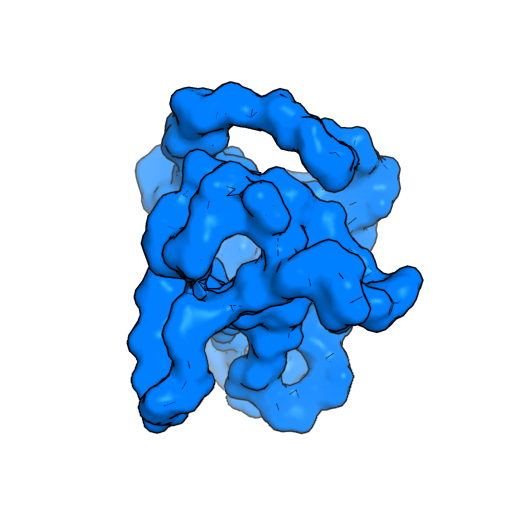34 ? -21.302 -8.558 -3.289 1.00 49.44 134 ASP A C 1
ATOM 1056 O O . ASP A 1 134 ? -20.131 -8.910 -3.407 1.00 49.44 134 ASP A O 1
ATOM 1060 N N . SER A 1 135 ? -21.727 -7.859 -2.237 1.00 55.12 135 SER A N 1
ATOM 1061 C CA . SER A 1 135 ? -21.872 -8.420 -0.885 1.00 55.12 135 SER A CA 1
ATOM 1062 C C . SER A 1 135 ? -21.684 -7.343 0.194 1.00 55.12 135 SER A C 1
ATOM 1064 O O . SER A 1 135 ? -20.745 -6.553 0.174 1.00 55.12 135 SER A O 1
ATOM 1066 N N . HIS A 1 136 ? -22.563 -7.353 1.191 1.00 62.53 136 HIS A N 1
ATOM 1067 C CA . HIS A 1 136 ? -22.576 -6.407 2.313 1.00 62.53 136 HIS A CA 1
ATOM 1068 C C . HIS A 1 136 ? -21.372 -6.524 3.274 1.00 62.53 136 HIS A C 1
ATOM 1070 O O . HIS A 1 136 ? -21.288 -5.765 4.235 1.00 62.53 136 HIS A O 1
ATOM 1076 N N . ASN A 1 137 ? -20.447 -7.461 3.037 1.00 75.62 137 ASN A N 1
ATOM 1077 C CA . ASN A 1 137 ? -19.446 -7.878 4.025 1.00 75.62 137 ASN A CA 1
ATOM 1078 C C . ASN A 1 137 ? -17.994 -7.641 3.589 1.00 75.62 137 ASN A C 1
ATOM 1080 O O . ASN A 1 137 ? -17.082 -8.028 4.325 1.00 75.62 137 ASN A O 1
ATOM 1084 N N . TYR A 1 138 ? -17.742 -7.030 2.426 1.00 81.19 138 TYR A N 1
ATOM 1085 C CA . TYR A 1 138 ? -16.392 -6.592 2.068 1.00 81.19 138 TYR A CA 1
ATOM 1086 C C . TYR A 1 138 ? -16.337 -5.165 1.529 1.00 81.19 138 TYR A C 1
ATOM 1088 O O . TYR A 1 138 ? -17.318 -4.619 1.039 1.00 81.19 138 TYR A O 1
ATOM 1096 N N . VAL A 1 139 ? -15.148 -4.573 1.626 1.00 85.06 139 VAL A N 1
ATOM 1097 C CA . VAL A 1 139 ? -14.788 -3.306 0.992 1.00 85.06 139 VAL A CA 1
ATOM 1098 C C . VAL A 1 139 ? -13.510 -3.486 0.186 1.00 85.06 139 VAL A C 1
ATOM 1100 O O . VAL A 1 139 ? -12.580 -4.193 0.590 1.00 85.06 139 VAL A O 1
ATOM 1103 N N . ARG A 1 140 ? -13.452 -2.832 -0.972 1.00 86.94 140 ARG A N 1
ATOM 1104 C CA . ARG A 1 140 ? -12.258 -2.787 -1.807 1.00 86.94 140 ARG A CA 1
ATOM 1105 C C . ARG A 1 140 ? -11.525 -1.472 -1.589 1.00 86.94 140 ARG A C 1
ATOM 1107 O O . ARG A 1 140 ? -12.094 -0.398 -1.762 1.00 86.94 140 ARG A O 1
ATOM 1114 N N . LEU A 1 141 ? -10.246 -1.544 -1.245 1.00 84.81 141 LEU A N 1
ATOM 1115 C CA . LEU A 1 141 ? -9.402 -0.385 -0.966 1.00 84.81 141 LEU A CA 1
ATOM 1116 C C . LEU A 1 141 ? -8.224 -0.348 -1.935 1.00 84.81 141 LEU A C 1
ATOM 1118 O O . LEU A 1 141 ? -7.463 -1.304 -2.061 1.00 84.81 141 LEU A O 1
ATOM 1122 N N . GLY A 1 142 ? -8.078 0.772 -2.636 1.00 85.69 142 GLY A N 1
ATOM 1123 C CA . GLY A 1 142 ? -6.972 1.025 -3.547 1.00 85.69 142 GLY A CA 1
ATOM 1124 C C . GLY A 1 142 ? -5.949 1.973 -2.936 1.00 85.69 142 GLY A C 1
ATOM 1125 O O . GLY A 1 142 ? -6.298 3.061 -2.472 1.00 85.69 142 GLY A O 1
ATOM 1126 N N . PHE A 1 143 ? -4.684 1.585 -3.019 1.00 82.62 143 PHE A N 1
ATOM 1127 C CA . PHE A 1 143 ? -3.525 2.368 -2.618 1.00 82.62 143 PHE A CA 1
ATOM 1128 C C . PHE A 1 143 ? -2.788 2.841 -3.864 1.00 82.62 143 PHE A C 1
ATOM 1130 O O . PHE A 1 143 ? -2.301 2.047 -4.673 1.00 82.62 143 PHE A O 1
ATOM 1137 N N . SER A 1 144 ? -2.709 4.157 -4.017 1.00 75.00 144 SER A N 1
ATOM 1138 C CA . SER A 1 144 ? -2.020 4.809 -5.124 1.00 75.00 144 SER A CA 1
ATOM 1139 C C . SER A 1 144 ? -1.253 6.006 -4.601 1.00 75.00 144 SER A C 1
ATOM 1141 O O . SER A 1 144 ? -1.789 6.793 -3.824 1.00 75.00 144 SER A O 1
ATOM 1143 N N . LEU A 1 145 ? -0.021 6.174 -5.066 1.00 68.00 145 LEU A N 1
ATOM 1144 C CA . LEU A 1 145 ? 0.787 7.338 -4.730 1.00 68.00 145 LEU A CA 1
ATOM 1145 C C . LEU A 1 145 ? 0.684 8.430 -5.794 1.00 68.00 145 LEU A C 1
ATOM 1147 O O . LEU A 1 145 ? 0.443 8.121 -6.967 1.00 68.00 145 LEU A O 1
ATOM 1151 N N . PRO A 1 146 ? 0.927 9.702 -5.423 1.00 56.53 146 PRO A N 1
ATOM 1152 C CA . PRO A 1 146 ? 0.990 10.795 -6.383 1.00 56.53 146 PRO A CA 1
ATOM 1153 C C . PRO A 1 146 ? 1.965 10.448 -7.520 1.00 56.53 146 PRO A C 1
ATOM 1155 O O . PRO A 1 146 ? 3.142 10.161 -7.282 1.00 56.53 146 PRO A O 1
ATOM 1158 N N . ARG A 1 147 ? 1.465 10.443 -8.764 1.00 56.41 147 ARG A N 1
ATOM 1159 C CA . ARG A 1 147 ? 2.207 10.088 -9.996 1.00 56.41 147 ARG A CA 1
ATOM 1160 C C . ARG A 1 147 ? 2.716 8.636 -10.069 1.00 56.41 147 ARG A C 1
ATOM 1162 O O . ARG A 1 147 ? 3.689 8.373 -10.772 1.00 56.41 147 ARG A O 1
ATOM 1169 N N . GLY A 1 148 ? 2.115 7.702 -9.324 1.00 52.94 148 GLY A N 1
ATOM 1170 C CA . GLY A 1 148 ? 2.489 6.279 -9.345 1.00 52.94 148 GLY A CA 1
ATOM 1171 C C . GLY A 1 148 ? 3.898 5.986 -8.811 1.00 52.94 148 GLY A C 1
ATOM 1172 O O . GLY A 1 148 ? 4.453 4.923 -9.079 1.00 52.94 148 GLY A O 1
ATOM 1173 N N . SER A 1 149 ? 4.503 6.942 -8.098 1.00 55.31 149 SER A N 1
ATOM 1174 C CA . SER A 1 149 ? 5.877 6.850 -7.607 1.00 55.31 149 SER A CA 1
ATOM 1175 C C . SER A 1 149 ? 5.899 6.378 -6.159 1.00 55.31 149 SER A C 1
ATOM 1177 O O . SER A 1 149 ? 5.580 7.144 -5.248 1.00 55.31 149 SER A O 1
ATOM 1179 N N . TRP A 1 150 ? 6.318 5.132 -5.952 1.00 60.59 150 TRP A N 1
ATOM 1180 C CA . TRP A 1 150 ? 6.512 4.563 -4.623 1.00 60.59 150 TRP A CA 1
ATOM 1181 C C . TRP A 1 150 ? 7.825 5.059 -4.028 1.00 60.59 150 TRP A C 1
ATOM 1183 O O . TRP A 1 150 ? 8.906 4.663 -4.470 1.00 60.59 150 TRP A O 1
ATOM 1193 N N . SER A 1 151 ? 7.728 6.002 -3.085 1.00 52.59 151 SER A N 1
ATOM 1194 C CA . SER A 1 151 ? 8.884 6.533 -2.363 1.00 52.59 151 SER A CA 1
ATOM 1195 C C . SER A 1 151 ? 9.178 5.567 -1.233 1.00 52.59 151 SER A C 1
ATOM 1197 O O . SER A 1 151 ? 8.405 5.453 -0.292 1.00 52.59 151 SER A O 1
ATOM 1199 N N . CYS A 1 152 ? 10.294 4.865 -1.332 1.00 44.56 152 CYS A N 1
ATOM 1200 C CA . CYS A 1 152 ? 10.822 4.115 -0.209 1.00 44.56 152 CYS A CA 1
ATOM 1201 C C . CYS A 1 152 ? 12.053 4.881 0.293 1.00 44.56 152 CYS A C 1
ATOM 1203 O O . CYS A 1 152 ? 12.827 5.381 -0.544 1.00 44.56 152 CYS A O 1
ATOM 1205 N N . PRO A 1 153 ? 12.286 4.977 1.615 1.00 42.03 153 PRO A N 1
ATOM 1206 C CA . PRO A 1 153 ? 13.629 5.210 2.137 1.00 42.03 153 PRO A CA 1
ATOM 1207 C C . PRO A 1 153 ? 14.628 4.270 1.442 1.00 42.03 153 PRO A C 1
ATOM 1209 O O . PRO A 1 153 ? 14.246 3.293 0.794 1.00 42.03 153 PRO A O 1
ATOM 1212 N N . ILE A 1 154 ? 15.921 4.582 1.459 1.00 38.84 154 ILE A N 1
ATOM 1213 C CA . ILE A 1 154 ? 16.898 3.722 0.785 1.00 38.84 154 ILE A CA 1
ATOM 1214 C C . ILE A 1 154 ? 17.014 2.413 1.567 1.00 38.84 154 ILE A C 1
ATOM 1216 O O . ILE A 1 154 ? 17.810 2.319 2.483 1.00 38.84 154 ILE A O 1
ATOM 1220 N N . VAL A 1 155 ? 16.193 1.439 1.192 1.00 37.66 155 VAL A N 1
ATOM 1221 C CA . VAL A 1 155 ? 16.226 0.071 1.693 1.00 37.66 155 VAL A CA 1
ATOM 1222 C C . VAL A 1 155 ? 16.982 -0.771 0.662 1.00 37.66 155 VAL A C 1
ATOM 1224 O O . VAL A 1 155 ? 16.689 -0.673 -0.538 1.00 37.66 155 VAL A O 1
ATOM 1227 N N . GLU A 1 156 ? 17.992 -1.525 1.099 1.00 34.56 156 GLU A N 1
ATOM 1228 C CA . GLU A 1 156 ? 18.738 -2.495 0.270 1.00 34.56 156 GLU A CA 1
ATOM 1229 C C . GLU A 1 156 ? 18.157 -3.921 0.361 1.00 34.56 156 GLU A C 1
ATOM 1231 O O . GLU A 1 156 ? 18.609 -4.826 -0.333 1.00 34.56 156 GLU A O 1
ATOM 1236 N N . HIS A 1 157 ? 17.111 -4.108 1.168 1.00 40.62 157 HIS A N 1
ATOM 1237 C CA . HIS A 1 157 ? 16.481 -5.392 1.473 1.00 40.62 157 HIS A CA 1
ATOM 1238 C C . HIS A 1 157 ? 15.119 -5.579 0.770 1.00 40.62 157 HIS A C 1
ATOM 1240 O O . HIS A 1 157 ? 14.507 -4.598 0.330 1.00 40.62 157 HIS A O 1
ATOM 1246 N N . PRO A 1 158 ? 14.613 -6.828 0.660 1.00 43.22 158 PRO A N 1
ATOM 1247 C CA . PRO A 1 158 ? 13.253 -7.103 0.189 1.00 43.22 158 PRO A CA 1
ATOM 1248 C C . PRO A 1 158 ? 12.216 -6.295 0.980 1.00 43.22 158 PRO A C 1
ATOM 1250 O O . PRO A 1 158 ? 12.435 -5.989 2.146 1.00 43.22 158 PRO A O 1
ATOM 1253 N N . LEU A 1 159 ? 11.101 -5.925 0.349 1.00 42.19 159 LEU A N 1
ATOM 1254 C CA . LEU A 1 159 ? 10.057 -5.102 0.970 1.00 42.19 159 LEU A CA 1
ATOM 1255 C C . LEU A 1 159 ? 8.912 -5.970 1.483 1.00 42.19 159 LEU A C 1
ATOM 1257 O O . LEU A 1 159 ? 8.460 -6.873 0.777 1.00 42.19 159 LEU A O 1
ATOM 1261 N N . LYS A 1 160 ? 8.403 -5.642 2.670 1.00 40.44 160 LYS A N 1
ATOM 1262 C CA . LYS A 1 160 ? 7.154 -6.186 3.211 1.00 40.44 160 LYS A CA 1
ATOM 1263 C C . LYS A 1 160 ? 6.086 -5.090 3.181 1.00 40.44 160 LYS A C 1
ATOM 1265 O O . LYS A 1 160 ? 6.352 -3.942 3.540 1.00 40.44 160 LYS A O 1
ATOM 1270 N N . CYS A 1 161 ? 4.893 -5.436 2.703 1.00 41.72 161 CYS A N 1
ATOM 1271 C CA . CYS A 1 161 ? 3.704 -4.601 2.852 1.00 41.72 161 CYS A CA 1
ATOM 1272 C C . CYS A 1 161 ? 2.962 -5.062 4.094 1.00 41.72 161 CYS A C 1
ATOM 1274 O O . CYS A 1 161 ? 2.496 -6.200 4.128 1.00 41.72 161 CYS A O 1
ATOM 1276 N N . GLU A 1 162 ? 2.810 -4.175 5.067 1.00 49.56 162 GLU A N 1
ATOM 1277 C CA . GLU A 1 162 ? 1.931 -4.420 6.203 1.00 49.56 162 GLU A CA 1
ATOM 1278 C C . GLU A 1 162 ? 0.695 -3.533 6.099 1.00 49.56 162 GLU A C 1
ATOM 1280 O O . GLU A 1 162 ? 0.766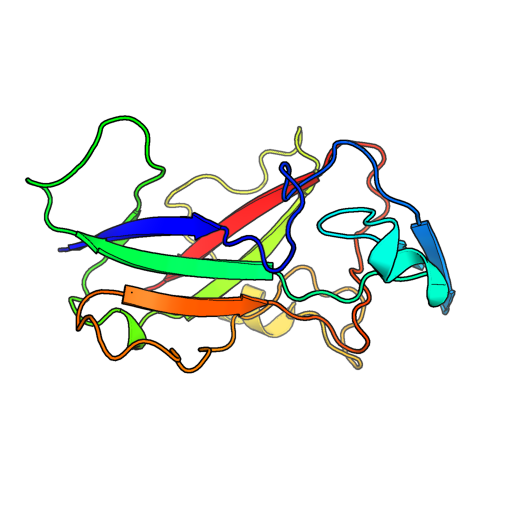 -2.342 5.772 1.00 49.56 162 GLU A O 1
ATOM 1285 N N . LEU A 1 163 ? -0.458 -4.159 6.318 1.00 51.31 163 LEU A N 1
ATOM 1286 C CA . LEU A 1 163 ? -1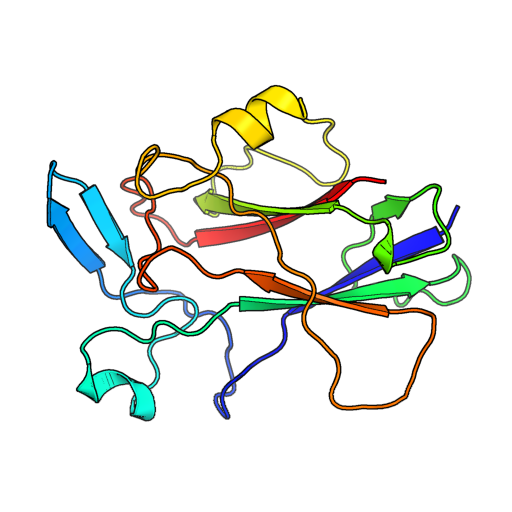.760 -3.516 6.310 1.00 51.31 163 LEU A CA 1
ATOM 1287 C C . LEU A 1 163 ? -2.194 -3.329 7.757 1.00 51.31 163 LEU A C 1
ATOM 1289 O O . LEU A 1 163 ? -2.407 -4.310 8.463 1.00 51.31 163 LEU A O 1
ATOM 1293 N N . ASN A 1 164 ? -2.342 -2.075 8.179 1.00 49.22 164 ASN A N 1
ATOM 1294 C CA . ASN A 1 164 ? -2.942 -1.756 9.467 1.00 49.22 164 ASN A CA 1
ATOM 1295 C C . ASN A 1 164 ? -4.392 -1.324 9.250 1.00 49.22 164 ASN A C 1
ATOM 1297 O O . ASN A 1 164 ? -4.666 -0.340 8.553 1.00 49.22 164 ASN A O 1
ATOM 1301 N N . VAL A 1 165 ? -5.308 -2.092 9.838 1.00 45.38 165 VAL A N 1
ATOM 1302 C CA . VAL A 1 165 ? -6.750 -1.838 9.832 1.00 45.38 165 VAL A CA 1
ATOM 1303 C C . VAL A 1 165 ? -7.120 -1.239 11.177 1.00 45.38 165 VAL A C 1
ATOM 1305 O O . VAL A 1 165 ? -6.820 -1.835 12.209 1.00 45.38 165 VAL A O 1
ATOM 1308 N N . ARG A 1 166 ? -7.763 -0.069 11.175 1.00 47.78 166 ARG A N 1
ATOM 1309 C CA . ARG A 1 166 ? -8.312 0.528 12.397 1.00 47.78 166 ARG A CA 1
ATOM 1310 C C . ARG A 1 166 ? -9.844 0.465 12.403 1.00 47.78 166 ARG A C 1
ATOM 1312 O O . ARG A 1 166 ? -10.428 0.644 11.329 1.00 47.78 166 ARG A O 1
ATOM 1319 N N . PRO A 1 167 ? -10.464 0.210 13.572 1.00 34.53 167 PRO A N 1
ATOM 1320 C CA . PRO A 1 167 ? -11.906 0.337 13.765 1.00 34.53 167 PRO A CA 1
ATOM 1321 C C . PRO A 1 167 ? -12.375 1.796 13.744 1.00 34.53 167 PRO A C 1
ATOM 1323 O O . PRO A 1 167 ? -11.558 2.698 14.051 1.00 34.53 167 PRO A O 1
#